Protein AF-A0A358PIB2-F1 (afdb_monomer_lite)

Sequence (164 aa):
RTNIILEEFCNLPALGDIVPMITAARSRNIRLHMVIQSYGQLVEKYGENVSRAILDNCGNMIYLHTREMDFLTYISRLAGNNEYGRPLISTSRLQRLQKNETIIFHGRCCPYLAEDVPLIFDYPIKLGTELRSAPQKPKKEKKRRRIGDVLKPPELSGDTDVWD

Radius of gyration: 24.6 Å; chains: 1; bounding box: 63×78×54 Å

Foldseek 3Di:
DAEDEAAQVLPDQQDPPVLVVLVVCVVVVYHYHYHHDDLVSLCVRQNDVVSVSNVVSPQKDKQQADPDQVVLVVVQVVLPADPVRHGPAHSVNRHVADRQWIWIRHHPDHIDIGGRNDDPVNDPPPDPDDDDDDDDDDDDDDDDDDPVVVDDPDDDDDDDDDDD

Secondary structure (DSSP, 8-state):
-EEEEETTGGGSPP-TTHHHHHHHHHHTTEEEEE--S-HHHHHHHH-HHHHHHHHHH-SEEEE-----HHHHHHHHHHH-B-TTS-BSS-HHHHTT--TT-EEEEETTSPPEEE-SPPPTTTS-----S-PPPPPPPPPP------GGGT-PPPP---------

pLDDT: mean 79.26, std 18.22, range [32.94, 93.88]

Structure (mmCIF, N/CA/C/O backbone):
data_AF-A0A358PIB2-F1
#
_entry.id   AF-A0A358PIB2-F1
#
loop_
_atom_site.group_PDB
_atom_site.id
_atom_site.type_symbol
_atom_site.label_atom_id
_atom_site.label_alt_id
_atom_site.label_comp_id
_atom_site.label_asym_id
_atom_site.label_entity_id
_atom_site.label_seq_id
_atom_site.pdbx_PDB_ins_code
_atom_site.Cartn_x
_atom_site.Cartn_y
_atom_site.Cartn_z
_atom_site.occupancy
_atom_site.B_iso_or_equiv
_atom_site.auth_seq_id
_atom_site.auth_comp_id
_atom_site.auth_asym_id
_atom_site.auth_atom_id
_atom_site.pdbx_PDB_model_num
ATOM 1 N N . ARG A 1 1 ? -5.465 -20.665 14.890 1.00 83.56 1 ARG A N 1
ATOM 2 C CA . ARG A 1 1 ? -5.048 -19.525 14.039 1.00 83.56 1 ARG A CA 1
ATOM 3 C C . ARG A 1 1 ? -6.296 -18.744 13.689 1.00 83.56 1 ARG A C 1
ATOM 5 O O . ARG A 1 1 ? -7.241 -19.368 13.226 1.00 83.56 1 ARG A O 1
ATOM 12 N N . THR A 1 2 ? -6.307 -17.440 13.928 1.00 91.75 2 THR A N 1
ATOM 13 C CA . THR A 1 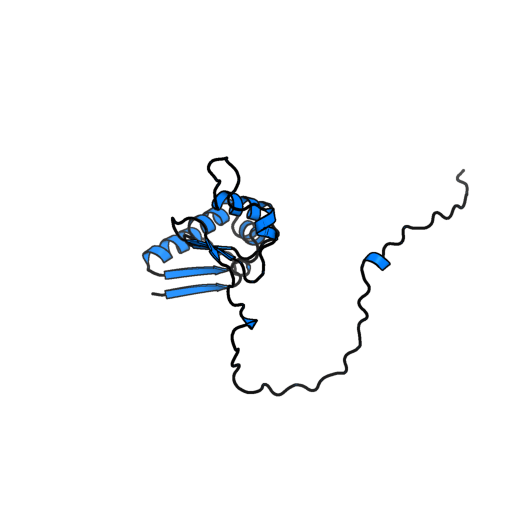2 ? -7.494 -16.601 13.707 1.00 91.75 2 THR A CA 1
ATOM 14 C C . THR A 1 2 ? -7.286 -15.771 12.449 1.00 91.75 2 THR A C 1
ATOM 16 O O . THR A 1 2 ? -6.223 -15.171 12.289 1.00 91.75 2 THR A O 1
ATOM 19 N N . ASN A 1 3 ? -8.275 -15.756 11.558 1.00 92.69 3 ASN A N 1
ATOM 20 C CA . ASN A 1 3 ? -8.261 -14.931 10.355 1.00 92.69 3 ASN A CA 1
ATOM 21 C C . ASN A 1 3 ? -9.330 -13.853 10.511 1.00 92.69 3 ASN A C 1
ATOM 23 O O . ASN A 1 3 ? -10.479 -14.169 10.810 1.00 92.69 3 ASN A O 1
ATOM 27 N N . ILE A 1 4 ? -8.943 -12.602 10.313 1.00 91.81 4 ILE A N 1
ATOM 28 C CA . ILE A 1 4 ? -9.837 -11.452 10.321 1.00 91.81 4 ILE A CA 1
ATOM 29 C C . ILE A 1 4 ? -9.777 -10.854 8.921 1.00 91.81 4 ILE A C 1
ATOM 31 O O . ILE A 1 4 ? -8.692 -10.555 8.419 1.00 91.81 4 ILE A O 1
ATOM 35 N N . ILE A 1 5 ? -10.940 -10.710 8.295 1.00 92.75 5 ILE A N 1
ATOM 36 C CA . ILE A 1 5 ? -11.089 -10.118 6.969 1.00 92.75 5 ILE A CA 1
ATOM 37 C C . ILE A 1 5 ? -11.819 -8.794 7.155 1.00 92.75 5 ILE A C 1
ATOM 39 O O . ILE A 1 5 ? -12.928 -8.759 7.681 1.00 92.75 5 ILE A O 1
ATOM 43 N N . LEU A 1 6 ? -11.154 -7.711 6.771 1.00 91.12 6 LEU A N 1
ATOM 44 C CA . LEU A 1 6 ? -11.679 -6.356 6.800 1.00 91.12 6 LEU A CA 1
ATOM 45 C C . LEU A 1 6 ? -11.973 -5.968 5.355 1.00 91.12 6 LEU A C 1
ATOM 47 O O . LEU A 1 6 ? -11.102 -5.449 4.649 1.00 91.12 6 LEU A O 1
ATOM 51 N N . GLU A 1 7 ? -13.182 -6.299 4.908 1.00 89.06 7 GLU A N 1
ATOM 52 C CA . GLU A 1 7 ? -13.674 -5.830 3.619 1.00 89.06 7 GLU A CA 1
ATOM 53 C C . GLU A 1 7 ? -13.895 -4.322 3.684 1.00 89.06 7 GLU A C 1
ATOM 55 O O . GLU A 1 7 ? -14.457 -3.811 4.650 1.00 89.06 7 GLU A O 1
ATOM 60 N N . GLU A 1 8 ? -13.400 -3.616 2.668 1.00 87.88 8 GLU A N 1
ATOM 61 C CA . GLU A 1 8 ? -13.543 -2.166 2.553 1.00 87.88 8 GLU A CA 1
ATOM 62 C C . GLU A 1 8 ? -13.023 -1.411 3.790 1.00 87.88 8 GLU A C 1
ATOM 64 O O . GLU A 1 8 ? -13.693 -0.578 4.397 1.00 87.88 8 GLU A O 1
ATOM 69 N N . PHE A 1 9 ? -11.776 -1.704 4.162 1.00 88.50 9 PHE A N 1
ATOM 70 C CA . PHE A 1 9 ? -11.126 -1.209 5.379 1.00 88.50 9 PHE A CA 1
ATOM 71 C C . PHE A 1 9 ? -11.227 0.319 5.581 1.00 88.50 9 PHE A C 1
ATOM 73 O O . PHE A 1 9 ? -11.333 0.811 6.710 1.00 88.50 9 PHE A O 1
ATOM 80 N N . CYS A 1 10 ? -11.233 1.089 4.492 1.00 88.00 10 CYS A N 1
ATOM 81 C CA . CYS A 1 10 ? -11.367 2.543 4.532 1.00 88.00 10 CYS A CA 1
ATOM 82 C C . CYS A 1 10 ? -12.731 3.017 5.066 1.00 88.00 10 CYS A C 1
ATOM 84 O O . CYS A 1 10 ? -12.760 4.052 5.725 1.00 88.00 10 CYS A O 1
ATOM 86 N N . ASN A 1 11 ? -13.807 2.234 4.937 1.00 88.94 11 ASN A N 1
ATOM 87 C CA . ASN A 1 11 ? -15.145 2.600 5.427 1.00 88.94 11 ASN A CA 1
ATOM 88 C C . ASN A 1 11 ? -15.350 2.391 6.935 1.00 88.94 11 ASN A C 1
ATOM 90 O O . ASN A 1 11 ? -16.322 2.885 7.502 1.00 88.94 11 ASN A O 1
ATOM 94 N N . LEU A 1 12 ? -14.448 1.672 7.609 1.00 87.38 12 LEU A N 1
ATOM 95 C CA . LEU A 1 12 ? -14.503 1.514 9.067 1.00 87.38 12 LEU A CA 1
ATOM 96 C C . LEU A 1 12 ? -14.237 2.860 9.777 1.00 87.38 12 LEU A C 1
ATOM 98 O O . LEU A 1 12 ? -13.669 3.767 9.176 1.00 87.38 12 LEU A O 1
ATOM 102 N N . PRO A 1 13 ? -14.557 3.039 11.063 1.00 86.81 13 PRO A N 1
ATOM 103 C CA . PRO A 1 13 ? -13.990 4.152 11.823 1.00 86.81 13 PRO A CA 1
ATOM 104 C C . PRO A 1 13 ? -12.454 4.055 11.859 1.00 86.81 13 PRO A C 1
ATOM 106 O O . PRO A 1 13 ? -11.884 2.963 11.770 1.00 86.81 13 PRO A O 1
ATOM 109 N N . ALA A 1 14 ? -11.769 5.197 11.952 1.00 86.12 14 ALA A N 1
ATOM 110 C CA . ALA A 1 14 ? -10.315 5.212 12.086 1.00 86.12 14 ALA A CA 1
ATOM 111 C C . ALA A 1 14 ? -9.896 4.503 13.383 1.00 86.12 14 ALA A C 1
ATOM 113 O O . ALA A 1 14 ? -10.404 4.785 14.467 1.00 86.12 14 ALA A O 1
ATOM 114 N N . LEU A 1 15 ? -8.970 3.558 13.252 1.00 85.44 15 LEU A N 1
ATOM 115 C CA . LEU A 1 15 ? -8.418 2.795 14.369 1.00 85.44 15 LEU A CA 1
ATOM 116 C C . LEU A 1 15 ? -7.145 3.497 14.847 1.00 85.44 15 LEU A C 1
ATOM 118 O O . LEU A 1 15 ? -6.176 3.546 14.093 1.00 85.44 15 LEU A O 1
ATOM 122 N N . GLY A 1 16 ? -7.153 4.031 16.072 1.00 81.06 16 GLY A N 1
ATOM 123 C CA . GLY A 1 16 ? -6.077 4.891 16.587 1.00 81.06 16 GLY A CA 1
ATOM 124 C C . GLY A 1 16 ? -4.672 4.282 16.490 1.00 81.06 16 GLY A C 1
ATOM 125 O O . GLY A 1 16 ? -3.758 4.948 16.022 1.00 81.06 16 GLY A O 1
ATOM 126 N N . ASP A 1 17 ? -4.520 2.994 16.820 1.00 86.00 17 ASP A N 1
ATOM 127 C CA . ASP A 1 17 ? -3.219 2.306 16.873 1.00 86.00 17 ASP A CA 1
ATOM 128 C C . ASP A 1 17 ? -3.134 1.117 15.903 1.00 86.00 17 ASP A C 1
ATOM 130 O O . ASP A 1 17 ? -2.732 0.003 16.257 1.00 86.00 17 ASP A O 1
ATOM 134 N N . ILE A 1 18 ? -3.520 1.335 14.643 1.00 89.75 18 ILE A N 1
ATOM 135 C CA . ILE A 1 18 ? -3.556 0.268 13.632 1.00 89.75 18 ILE A CA 1
ATOM 136 C C . ILE A 1 18 ? -2.183 -0.379 13.371 1.00 89.75 18 ILE A C 1
ATOM 138 O O . ILE A 1 18 ? -2.091 -1.600 13.255 1.00 89.75 18 ILE A O 1
ATOM 142 N N . VAL A 1 19 ? -1.099 0.402 13.316 1.00 91.12 19 VAL A N 1
ATOM 143 C CA . VAL A 1 19 ? 0.253 -0.111 13.018 1.00 91.12 19 VAL A CA 1
ATOM 144 C C . VAL A 1 19 ? 0.776 -1.029 14.140 1.00 91.12 19 VAL A C 1
ATOM 146 O O . VAL A 1 19 ? 1.166 -2.170 13.844 1.00 91.12 19 VAL A O 1
ATOM 149 N N . PRO A 1 20 ? 0.727 -0.622 15.429 1.00 91.88 20 PRO A N 1
ATOM 150 C CA . PRO A 1 20 ? 0.982 -1.533 16.540 1.00 91.88 20 PRO A CA 1
ATOM 151 C C . PRO A 1 20 ? 0.082 -2.768 16.508 1.00 91.88 20 PRO A C 1
ATOM 153 O O . PRO A 1 20 ? 0.572 -3.874 16.731 1.00 91.88 20 PRO A O 1
ATOM 156 N N . MET A 1 21 ? -1.205 -2.613 16.178 1.00 90.75 21 MET A N 1
ATOM 157 C CA . MET A 1 21 ? -2.157 -3.725 16.117 1.00 90.75 21 MET A CA 1
ATOM 158 C C . MET A 1 21 ? -1.774 -4.767 15.058 1.00 90.75 21 MET A C 1
ATOM 160 O O . MET A 1 21 ? -1.784 -5.960 15.357 1.00 90.75 21 MET A O 1
ATOM 164 N N . ILE A 1 22 ? -1.381 -4.348 13.849 1.00 90.88 22 ILE A N 1
ATOM 165 C CA . ILE A 1 22 ? -0.922 -5.260 12.784 1.00 90.88 22 ILE A CA 1
ATOM 166 C C . ILE A 1 22 ? 0.341 -6.011 13.230 1.00 90.88 22 ILE A C 1
ATOM 168 O O . ILE A 1 22 ? 0.436 -7.235 13.097 1.00 90.88 22 ILE A O 1
ATOM 172 N N . THR A 1 23 ? 1.285 -5.294 13.840 1.00 90.06 23 THR A N 1
ATOM 173 C CA . THR A 1 23 ? 2.544 -5.868 14.341 1.00 90.06 23 THR A CA 1
ATOM 174 C C . THR A 1 23 ? 2.289 -6.887 15.459 1.00 90.06 23 THR A C 1
ATOM 176 O O . THR A 1 23 ? 2.853 -7.985 15.474 1.00 90.06 23 THR A O 1
ATOM 179 N N . ALA A 1 24 ? 1.386 -6.548 16.375 1.00 91.31 24 ALA A N 1
ATOM 180 C CA . ALA A 1 24 ? 0.935 -7.363 17.494 1.00 91.31 24 ALA A CA 1
ATOM 181 C C . ALA A 1 24 ? 0.123 -8.595 17.052 1.00 91.31 24 ALA A C 1
ATOM 183 O O . ALA A 1 24 ? 0.220 -9.657 17.675 1.00 91.31 24 ALA A O 1
ATOM 184 N N . ALA A 1 25 ? -0.673 -8.478 15.988 1.00 90.69 25 ALA A N 1
ATOM 185 C CA . ALA A 1 25 ? -1.415 -9.588 15.399 1.00 90.69 25 ALA A CA 1
ATOM 186 C C . ALA A 1 25 ? -0.463 -10.652 14.831 1.00 90.69 25 ALA A C 1
ATOM 188 O O . ALA A 1 25 ? -0.678 -11.850 15.044 1.00 90.69 25 ALA A O 1
ATOM 189 N N . ARG A 1 26 ? 0.642 -10.223 14.203 1.00 86.06 26 ARG A N 1
ATOM 190 C CA . ARG A 1 26 ? 1.677 -11.123 13.675 1.00 86.06 26 ARG A CA 1
ATOM 191 C C . ARG A 1 26 ? 2.271 -12.026 14.760 1.00 86.06 26 ARG A C 1
ATOM 193 O O . ARG A 1 26 ? 2.384 -13.229 14.538 1.00 86.06 26 ARG A O 1
ATOM 200 N N . SER A 1 27 ? 2.614 -11.483 15.933 1.00 88.69 27 SER A N 1
ATOM 201 C CA . SER A 1 27 ? 3.190 -12.273 17.038 1.00 88.69 27 SER A CA 1
ATOM 202 C C . SER A 1 27 ? 2.184 -13.222 17.698 1.00 88.69 27 SER A C 1
ATOM 204 O O . SER A 1 27 ? 2.576 -14.250 18.241 1.00 88.69 27 SER A O 1
ATOM 206 N N . ARG A 1 28 ? 0.883 -12.922 17.598 1.00 92.56 28 ARG A N 1
ATOM 207 C CA . ARG A 1 28 ? -0.214 -13.731 18.158 1.00 92.56 28 ARG A CA 1
ATOM 208 C C . ARG A 1 28 ? -0.799 -14.752 17.177 1.00 92.56 28 ARG A C 1
ATOM 210 O O . ARG A 1 28 ? -1.836 -15.345 17.461 1.00 92.56 28 ARG A O 1
ATOM 217 N N . ASN A 1 29 ? -0.156 -14.977 16.028 1.00 91.69 29 ASN A N 1
ATOM 218 C CA . ASN A 1 29 ? -0.638 -15.885 14.980 1.00 91.69 29 ASN A CA 1
ATOM 219 C C . ASN A 1 29 ? -2.060 -15.533 14.478 1.00 91.69 29 ASN A C 1
ATOM 221 O O . ASN A 1 29 ? -2.889 -16.413 14.211 1.00 91.69 29 ASN A O 1
ATOM 225 N N . ILE A 1 30 ? -2.336 -14.231 14.350 1.00 92.81 30 ILE A N 1
ATOM 226 C CA . ILE A 1 30 ? -3.559 -13.676 13.761 1.00 92.81 30 ILE A CA 1
ATOM 227 C C . ILE A 1 30 ? -3.223 -13.174 12.352 1.00 92.81 30 ILE A C 1
ATOM 229 O O . ILE A 1 30 ? -2.231 -12.474 12.154 1.00 92.81 30 ILE A O 1
ATOM 233 N N . ARG A 1 31 ? -4.037 -13.544 11.359 1.00 91.56 31 ARG A N 1
ATOM 234 C CA . ARG A 1 31 ? -3.940 -13.027 9.987 1.00 91.56 31 ARG A CA 1
ATOM 235 C C . ARG A 1 31 ? -4.963 -11.920 9.784 1.00 91.56 31 ARG A C 1
ATOM 237 O O . ARG A 1 31 ? -6.152 -12.153 9.986 1.00 91.56 31 ARG A O 1
ATOM 244 N N . LEU A 1 32 ? -4.493 -10.758 9.350 1.00 91.88 32 LEU A N 1
ATOM 245 C CA . LEU A 1 32 ? -5.329 -9.636 8.942 1.00 91.88 32 LEU A CA 1
ATOM 246 C C . LEU A 1 32 ? -5.330 -9.567 7.415 1.00 91.88 32 LEU A C 1
ATOM 248 O O . LEU A 1 32 ? -4.273 -9.432 6.803 1.00 91.88 32 LEU A O 1
ATOM 252 N N . HIS A 1 33 ? -6.510 -9.672 6.815 1.00 92.50 33 HIS A N 1
ATOM 253 C CA . HIS A 1 33 ? -6.728 -9.430 5.394 1.00 92.50 33 HIS A CA 1
ATOM 254 C C . HIS A 1 33 ? -7.434 -8.085 5.258 1.00 92.50 33 HIS A C 1
ATOM 256 O O . HIS A 1 33 ? -8.610 -7.973 5.593 1.00 92.50 33 HIS A O 1
ATOM 262 N N . MET A 1 34 ? -6.707 -7.060 4.819 1.00 92.50 34 MET A N 1
ATOM 263 C CA . MET A 1 34 ? -7.258 -5.724 4.593 1.00 92.50 34 MET A CA 1
ATOM 264 C C . MET A 1 34 ? -7.536 -5.555 3.106 1.00 92.50 34 MET A C 1
ATOM 266 O O . MET A 1 34 ? -6.608 -5.571 2.299 1.00 92.50 34 MET A O 1
ATOM 270 N N . VAL A 1 35 ? -8.810 -5.414 2.748 1.00 93.00 35 VAL A N 1
ATOM 271 C CA . VAL A 1 35 ? -9.225 -5.158 1.367 1.00 93.00 35 VAL A CA 1
ATOM 272 C C . VAL A 1 35 ? -9.466 -3.662 1.218 1.00 93.00 35 VAL A C 1
ATOM 274 O O . VAL A 1 35 ? -10.323 -3.087 1.891 1.00 93.00 35 VAL A O 1
ATOM 277 N N . ILE A 1 36 ? -8.683 -3.031 0.348 1.00 91.81 36 ILE A N 1
ATOM 278 C CA . ILE A 1 36 ? -8.673 -1.583 0.136 1.00 91.81 36 ILE A CA 1
ATOM 279 C C . ILE A 1 36 ? -9.063 -1.317 -1.315 1.00 91.81 36 ILE A C 1
ATOM 281 O O . ILE A 1 36 ? -8.509 -1.928 -2.226 1.00 91.81 36 ILE A O 1
ATOM 285 N N . GLN A 1 37 ? -10.018 -0.412 -1.528 1.00 88.56 37 GLN A N 1
ATOM 286 C CA . GLN A 1 37 ? -10.459 -0.028 -2.872 1.00 88.56 37 GLN A CA 1
ATOM 287 C C . GLN A 1 37 ? -9.654 1.144 -3.444 1.00 88.56 37 GLN A C 1
ATOM 289 O O . GLN A 1 37 ? -9.400 1.181 -4.645 1.00 88.56 37 GLN A O 1
ATOM 294 N N . SER A 1 38 ? -9.260 2.096 -2.593 1.00 90.06 38 SER A N 1
ATOM 295 C CA . SER A 1 38 ? -8.536 3.300 -2.998 1.00 90.06 38 SER A CA 1
ATOM 296 C C . SER A 1 38 ? -7.428 3.644 -2.009 1.00 90.06 38 SER A C 1
ATOM 298 O O . SER A 1 38 ? -7.635 3.622 -0.794 1.00 90.06 38 SER A O 1
ATOM 300 N N . TYR A 1 39 ? -6.254 3.983 -2.542 1.00 91.25 39 TYR A N 1
ATOM 301 C CA . TYR A 1 39 ? -5.120 4.421 -1.733 1.00 91.25 39 TYR A CA 1
ATOM 302 C C . TYR A 1 39 ? -5.352 5.832 -1.178 1.00 91.25 39 TYR A C 1
ATOM 304 O O . TYR A 1 39 ? -5.074 6.077 -0.007 1.00 91.25 39 TYR A O 1
ATOM 312 N N . GLY A 1 40 ? -5.957 6.730 -1.961 1.00 91.19 40 GLY A N 1
ATOM 313 C CA . GLY A 1 40 ? -6.341 8.069 -1.510 1.00 91.19 40 GLY A CA 1
ATOM 314 C C . GLY A 1 40 ? -7.205 8.066 -0.244 1.00 91.19 40 GLY A C 1
ATOM 315 O O . GLY A 1 40 ? -6.907 8.800 0.693 1.00 91.19 40 GLY A O 1
ATOM 316 N N . GLN A 1 41 ? -8.202 7.179 -0.153 1.00 90.44 41 GLN A N 1
ATOM 317 C CA . GLN A 1 41 ? -9.040 7.053 1.052 1.00 90.44 41 GLN A CA 1
ATOM 318 C C . GLN A 1 41 ? -8.256 6.565 2.278 1.00 90.44 41 GLN A C 1
ATOM 320 O O . GLN A 1 41 ? -8.562 6.931 3.412 1.00 90.44 41 GLN A O 1
ATOM 325 N N . LEU A 1 42 ? -7.251 5.710 2.070 1.00 92.00 42 LEU A N 1
ATOM 326 C CA . LEU A 1 42 ? -6.376 5.258 3.149 1.00 92.00 42 LEU A CA 1
ATOM 327 C C . LEU A 1 42 ? -5.555 6.434 3.695 1.00 92.00 42 LEU A C 1
ATOM 329 O O . LEU A 1 42 ? -5.512 6.641 4.910 1.00 92.00 42 LEU A O 1
ATOM 333 N N . VAL A 1 43 ? -4.978 7.229 2.788 1.00 92.56 43 VAL A N 1
ATOM 334 C CA . VAL A 1 43 ? -4.182 8.420 3.110 1.00 92.56 43 VAL A CA 1
ATOM 335 C C . VAL A 1 43 ? -5.025 9.500 3.776 1.00 92.56 43 VAL A C 1
ATOM 337 O O . VAL A 1 43 ? -4.575 10.085 4.753 1.00 92.56 43 VAL A O 1
ATOM 340 N N . GLU A 1 44 ? -6.250 9.739 3.317 1.00 91.94 44 GLU A N 1
ATOM 341 C CA . GLU A 1 44 ? -7.167 10.697 3.944 1.00 91.94 44 GLU A CA 1
ATOM 342 C C . GLU A 1 44 ? -7.477 10.318 5.401 1.00 91.94 44 GLU A C 1
ATOM 344 O O . GLU A 1 44 ? -7.525 11.171 6.284 1.00 91.94 44 GLU A O 1
ATOM 349 N N . LYS A 1 45 ? -7.635 9.020 5.668 1.00 91.38 45 LYS A N 1
ATOM 350 C CA . LYS A 1 45 ? -8.064 8.510 6.972 1.00 91.38 45 LYS A CA 1
ATOM 351 C C . LYS A 1 45 ? -6.939 8.368 7.995 1.00 91.38 45 LYS A C 1
ATOM 353 O O . LYS A 1 45 ? -7.161 8.602 9.179 1.00 91.38 45 LYS A O 1
ATOM 358 N N . TYR A 1 46 ? -5.756 7.936 7.561 1.00 91.44 46 TYR A N 1
ATOM 359 C CA . TYR A 1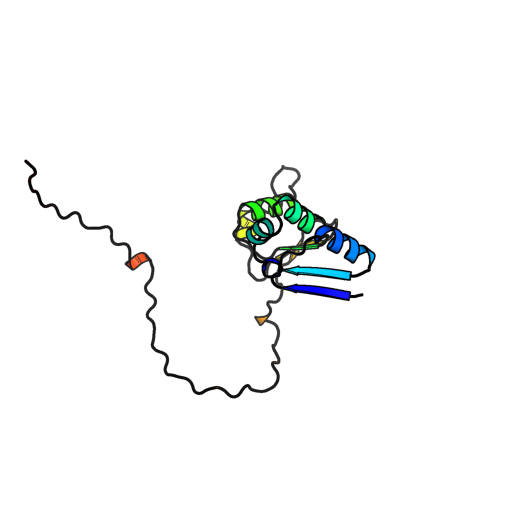 46 ? -4.629 7.637 8.453 1.00 91.44 46 TYR A CA 1
ATOM 360 C C . TYR A 1 46 ? -3.424 8.566 8.245 1.00 91.44 46 TYR A C 1
ATOM 362 O O . TYR A 1 46 ? -2.485 8.548 9.038 1.00 91.44 46 TYR A O 1
ATOM 370 N N . GLY A 1 47 ? -3.428 9.388 7.198 1.00 92.06 47 GLY A N 1
ATOM 371 C CA . GLY A 1 47 ? -2.268 10.157 6.764 1.00 92.06 47 GLY A CA 1
ATOM 372 C C . GLY A 1 47 ? -1.283 9.314 5.953 1.00 92.06 47 GLY A C 1
ATOM 373 O O . GLY A 1 47 ? -1.292 8.080 5.979 1.00 92.06 47 GLY A O 1
ATOM 374 N N . GLU A 1 48 ? -0.395 9.983 5.222 1.00 91.50 48 GLU A N 1
ATOM 375 C CA . GLU A 1 48 ? 0.529 9.329 4.288 1.00 91.50 48 GLU A CA 1
ATOM 376 C C . GLU A 1 48 ? 1.536 8.405 4.992 1.00 91.50 48 GLU A C 1
ATOM 378 O O . GLU A 1 48 ? 1.743 7.267 4.571 1.00 91.50 48 GLU A O 1
ATOM 383 N N . ASN A 1 49 ? 2.115 8.858 6.108 1.00 91.38 49 ASN A N 1
ATOM 384 C CA . ASN A 1 49 ? 3.121 8.094 6.852 1.00 91.38 49 ASN A CA 1
ATOM 385 C C . ASN A 1 49 ? 2.551 6.789 7.422 1.00 91.38 49 ASN A C 1
ATOM 387 O O . ASN A 1 49 ? 3.171 5.732 7.303 1.00 91.38 49 ASN A O 1
ATOM 391 N N . VAL A 1 50 ? 1.356 6.846 8.015 1.00 91.94 50 VAL A N 1
ATOM 392 C CA . VAL A 1 50 ? 0.706 5.667 8.604 1.00 91.94 50 VAL A CA 1
ATOM 393 C C . VAL A 1 50 ? 0.204 4.732 7.508 1.00 91.94 50 VAL A C 1
ATOM 395 O O . VAL A 1 50 ? 0.347 3.521 7.634 1.00 91.94 50 VAL A O 1
ATOM 398 N N . SER A 1 51 ? -0.317 5.274 6.405 1.00 92.25 51 SER A N 1
ATOM 399 C CA . SER A 1 51 ? -0.755 4.484 5.247 1.00 92.25 51 SER A CA 1
ATOM 400 C C . SER A 1 51 ? 0.387 3.671 4.646 1.00 92.25 51 SER A C 1
ATOM 402 O O . SER A 1 51 ? 0.231 2.473 4.413 1.00 92.25 51 SER A O 1
ATOM 404 N N . ARG A 1 52 ? 1.563 4.287 4.468 1.00 90.44 52 ARG A N 1
ATOM 405 C CA . ARG A 1 52 ? 2.778 3.576 4.044 1.00 90.44 52 ARG A CA 1
ATOM 406 C C . ARG A 1 52 ? 3.185 2.515 5.061 1.00 90.44 52 ARG A C 1
ATOM 408 O O . ARG A 1 52 ? 3.392 1.373 4.677 1.00 90.44 52 ARG A O 1
ATOM 415 N N . ALA A 1 53 ? 3.181 2.839 6.356 1.00 91.50 53 ALA A N 1
ATOM 416 C CA . ALA A 1 53 ? 3.496 1.866 7.401 1.00 91.50 53 ALA A CA 1
ATOM 417 C C . ALA A 1 53 ? 2.528 0.666 7.419 1.00 91.50 53 ALA A C 1
ATOM 419 O O . ALA A 1 53 ? 2.959 -0.459 7.669 1.00 91.50 53 ALA A O 1
ATOM 420 N N . ILE A 1 54 ? 1.234 0.870 7.145 1.00 91.69 54 ILE A N 1
ATOM 421 C CA . ILE A 1 54 ? 0.255 -0.218 7.002 1.00 91.69 54 ILE A CA 1
ATOM 422 C C . ILE A 1 54 ? 0.651 -1.132 5.837 1.00 91.69 54 ILE A C 1
ATOM 424 O O . ILE A 1 54 ? 0.705 -2.349 6.024 1.00 91.69 54 ILE A O 1
ATOM 428 N N . LEU A 1 55 ? 0.946 -0.561 4.663 1.00 90.31 55 LEU A N 1
ATOM 429 C CA . LEU A 1 55 ? 1.357 -1.322 3.479 1.00 90.31 55 LEU A CA 1
ATOM 430 C C . LEU A 1 55 ? 2.679 -2.068 3.708 1.00 90.31 55 LEU A C 1
ATOM 432 O O . LEU A 1 55 ? 2.751 -3.260 3.430 1.00 90.31 55 LEU A O 1
ATOM 436 N N . ASP A 1 56 ? 3.679 -1.418 4.302 1.00 88.56 56 ASP A N 1
ATOM 437 C CA . ASP A 1 56 ? 5.000 -2.005 4.560 1.00 88.56 56 ASP A CA 1
ATOM 438 C C . ASP A 1 56 ? 4.941 -3.165 5.572 1.00 88.56 56 ASP A C 1
ATOM 440 O O . ASP A 1 56 ? 5.707 -4.125 5.486 1.00 88.56 56 ASP A O 1
ATOM 444 N N . ASN A 1 57 ? 4.005 -3.119 6.529 1.00 89.06 57 ASN A N 1
ATOM 445 C CA . ASN A 1 57 ? 3.770 -4.231 7.456 1.00 89.06 57 ASN A CA 1
ATOM 446 C C . ASN A 1 57 ? 3.025 -5.411 6.802 1.00 89.06 57 ASN A C 1
ATOM 448 O O . ASN A 1 57 ? 3.051 -6.530 7.331 1.00 89.06 57 ASN A O 1
ATOM 452 N N . CYS A 1 58 ? 2.366 -5.196 5.661 1.00 88.19 58 CYS A N 1
ATOM 453 C CA . CYS A 1 58 ? 1.686 -6.252 4.921 1.00 88.19 58 CYS A CA 1
ATOM 454 C C . CYS A 1 58 ? 2.689 -7.031 4.069 1.00 88.19 58 CYS A C 1
ATOM 456 O O . CYS A 1 58 ? 2.965 -6.692 2.925 1.00 88.19 58 CYS A O 1
ATOM 458 N N . GLY A 1 59 ? 3.190 -8.146 4.606 1.00 85.50 59 GLY A N 1
ATOM 459 C CA . GLY A 1 59 ? 4.144 -8.996 3.883 1.00 85.50 59 GLY A CA 1
ATOM 460 C C . GLY A 1 59 ? 3.592 -9.645 2.606 1.00 85.50 59 GLY A C 1
ATOM 461 O O . GLY A 1 59 ? 4.372 -10.121 1.791 1.00 85.50 59 GLY A O 1
ATOM 462 N N . ASN A 1 60 ? 2.269 -9.674 2.429 1.00 91.00 60 ASN A N 1
ATOM 463 C CA . ASN A 1 60 ? 1.627 -10.124 1.200 1.00 91.00 60 ASN A CA 1
ATOM 464 C C . ASN A 1 60 ? 0.703 -9.023 0.689 1.00 91.00 60 ASN A C 1
ATOM 466 O O . ASN A 1 60 ? -0.107 -8.499 1.455 1.00 91.00 60 ASN A O 1
ATOM 470 N N . MET A 1 61 ? 0.774 -8.739 -0.606 1.00 92.81 61 MET A N 1
ATOM 471 C CA . MET A 1 61 ? -0.087 -7.769 -1.268 1.00 92.81 61 MET A CA 1
ATOM 472 C C . MET A 1 61 ? -0.584 -8.353 -2.585 1.00 92.81 61 MET A C 1
ATOM 474 O O . MET A 1 61 ? 0.196 -8.853 -3.391 1.00 92.81 61 MET A O 1
ATOM 478 N N . ILE A 1 62 ? -1.894 -8.283 -2.798 1.00 93.06 62 ILE A N 1
ATOM 479 C CA . ILE A 1 62 ? -2.540 -8.718 -4.034 1.00 93.06 62 ILE A CA 1
ATOM 480 C C . ILE A 1 62 ? -3.086 -7.466 -4.705 1.00 93.06 62 ILE A C 1
ATOM 482 O O . ILE A 1 62 ? -3.962 -6.792 -4.167 1.00 93.06 62 ILE A O 1
ATOM 486 N N . TYR A 1 63 ? -2.527 -7.138 -5.861 1.00 93.19 63 TYR A N 1
ATOM 487 C CA . TYR A 1 63 ? -2.920 -5.995 -6.661 1.00 93.19 63 TYR A CA 1
ATOM 488 C C . TYR A 1 63 ? -3.848 -6.439 -7.791 1.00 93.19 63 TYR A C 1
ATOM 490 O O . TYR A 1 63 ? -3.461 -7.228 -8.654 1.00 93.19 63 TYR A O 1
ATOM 498 N N . LEU A 1 64 ? -5.072 -5.914 -7.786 1.00 91.44 64 LEU A N 1
ATOM 499 C CA . LEU A 1 64 ? -6.084 -6.198 -8.803 1.00 91.44 64 LEU A CA 1
ATOM 500 C C . LEU A 1 64 ? -6.066 -5.121 -9.891 1.00 91.44 64 LEU A C 1
ATOM 502 O O . LEU A 1 64 ? -5.657 -5.362 -11.019 1.00 91.44 64 LEU A O 1
ATOM 506 N N . HIS A 1 65 ? -6.502 -3.911 -9.543 1.00 90.81 65 HIS A N 1
ATOM 507 C CA . HIS A 1 65 ? -6.580 -2.788 -10.466 1.00 90.81 65 HIS A CA 1
ATOM 508 C C . HIS A 1 65 ? -6.686 -1.473 -9.690 1.00 90.81 65 HIS A C 1
ATOM 510 O O . HIS A 1 65 ? -7.330 -1.410 -8.646 1.00 90.81 65 HIS A O 1
ATOM 516 N N . THR A 1 66 ? -6.098 -0.402 -10.223 1.00 90.81 66 THR A N 1
ATOM 517 C CA . THR A 1 66 ? -6.344 0.970 -9.764 1.00 90.81 66 THR A CA 1
ATOM 518 C C . THR A 1 66 ? -6.260 1.945 -10.936 1.00 90.81 66 THR A C 1
ATOM 520 O O . THR A 1 66 ? -5.650 1.651 -11.966 1.00 90.81 66 THR A O 1
ATOM 523 N N . ARG A 1 67 ? -6.831 3.136 -10.751 1.00 89.31 67 ARG A N 1
ATOM 524 C CA . ARG A 1 67 ? -6.678 4.281 -11.660 1.00 89.31 67 ARG A CA 1
ATOM 525 C C . ARG A 1 67 ? -5.822 5.403 -11.064 1.00 89.31 67 ARG A C 1
ATOM 527 O O . ARG A 1 67 ? -5.597 6.409 -11.727 1.00 89.31 67 ARG A O 1
ATOM 534 N N . GLU A 1 68 ? -5.344 5.238 -9.834 1.00 91.19 68 GLU A N 1
ATOM 535 C CA . GLU A 1 68 ? -4.548 6.240 -9.124 1.00 91.19 68 GLU A CA 1
ATOM 536 C C . GLU A 1 68 ? -3.087 6.204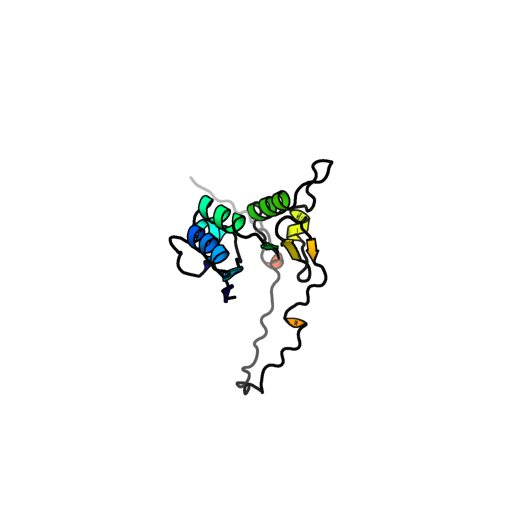 -9.598 1.00 91.19 68 GLU A C 1
ATOM 538 O O . GLU A 1 68 ? -2.382 5.219 -9.381 1.00 91.19 68 GLU A O 1
ATOM 543 N N . MET A 1 69 ? -2.622 7.275 -10.253 1.00 91.25 69 MET A N 1
ATOM 544 C CA . MET A 1 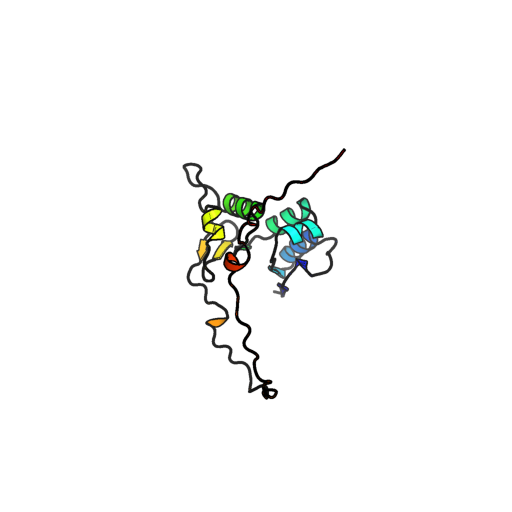69 ? -1.277 7.334 -10.852 1.00 91.25 69 MET A CA 1
ATOM 545 C C . MET A 1 69 ? -0.143 7.208 -9.833 1.00 91.25 69 MET A C 1
ATOM 547 O O . MET A 1 69 ? 0.849 6.523 -10.103 1.00 91.25 69 MET A O 1
ATOM 551 N N . ASP A 1 70 ? -0.298 7.811 -8.657 1.00 91.06 70 ASP A N 1
ATOM 552 C CA . ASP A 1 70 ? 0.714 7.746 -7.602 1.00 91.06 70 ASP A CA 1
ATOM 553 C C . ASP A 1 70 ? 0.853 6.319 -7.065 1.00 91.06 70 ASP A C 1
ATOM 555 O O . ASP A 1 70 ? 1.963 5.796 -6.940 1.00 91.06 70 ASP A O 1
ATOM 559 N N . PHE A 1 71 ? -0.276 5.636 -6.854 1.00 92.12 71 PHE A N 1
ATOM 560 C CA . PHE A 1 71 ? -0.278 4.246 -6.411 1.00 92.12 71 PHE A CA 1
ATOM 561 C C . PHE A 1 71 ? 0.250 3.298 -7.497 1.00 92.12 71 PHE A C 1
ATOM 563 O O . PHE A 1 71 ? 1.053 2.419 -7.205 1.00 92.12 71 PHE A O 1
ATOM 570 N N . LEU A 1 72 ? -0.098 3.511 -8.771 1.00 93.88 72 LEU A N 1
ATOM 571 C CA . LEU A 1 72 ? 0.482 2.757 -9.893 1.00 93.88 72 LEU A CA 1
ATOM 572 C C . LEU A 1 72 ? 2.008 2.883 -9.937 1.00 93.88 72 LEU A C 1
ATOM 574 O O . LEU A 1 72 ? 2.712 1.899 -10.169 1.00 93.88 72 LEU A O 1
ATOM 578 N N . THR A 1 73 ? 2.521 4.091 -9.705 1.00 93.06 73 THR A N 1
ATOM 579 C CA . THR A 1 73 ? 3.963 4.355 -9.660 1.00 93.06 73 THR A CA 1
ATOM 580 C C . THR A 1 73 ? 4.611 3.652 -8.471 1.00 93.06 73 THR A C 1
ATOM 582 O O . THR A 1 73 ? 5.674 3.051 -8.627 1.00 93.06 73 THR A O 1
ATOM 585 N N . TYR A 1 74 ? 3.959 3.668 -7.307 1.00 91.75 74 TYR A N 1
ATOM 586 C CA . TYR A 1 74 ? 4.394 2.917 -6.131 1.00 91.75 74 TYR A CA 1
ATOM 587 C C . TYR A 1 74 ? 4.479 1.410 -6.419 1.00 91.75 74 TYR A C 1
ATOM 589 O O . TYR A 1 74 ? 5.535 0.818 -6.215 1.00 91.75 74 TYR A O 1
ATOM 597 N N . ILE A 1 75 ? 3.429 0.805 -6.986 1.00 93.00 75 ILE A N 1
ATOM 598 C CA . ILE A 1 75 ? 3.400 -0.628 -7.328 1.00 93.00 75 ILE A CA 1
ATOM 599 C C . ILE A 1 75 ? 4.473 -0.986 -8.362 1.00 93.00 75 ILE A C 1
ATOM 601 O O . ILE A 1 75 ? 5.162 -1.992 -8.213 1.00 93.00 75 ILE A O 1
ATOM 605 N N . SER A 1 76 ? 4.648 -0.162 -9.398 1.00 93.44 76 SER A N 1
ATOM 606 C CA . SER A 1 76 ? 5.675 -0.375 -10.426 1.00 93.44 76 SER A CA 1
ATOM 607 C C . SER A 1 76 ? 7.088 -0.350 -9.833 1.00 93.44 76 SER A C 1
ATOM 609 O O . SER A 1 76 ? 7.907 -1.209 -10.152 1.00 93.44 76 SER A O 1
ATOM 611 N N . ARG A 1 77 ? 7.361 0.579 -8.907 1.00 92.50 77 ARG A N 1
ATOM 612 C CA . ARG A 1 77 ? 8.641 0.642 -8.184 1.00 92.50 77 ARG A CA 1
ATOM 613 C C . ARG A 1 77 ? 8.824 -0.526 -7.222 1.00 92.50 77 ARG A C 1
ATOM 615 O O . ARG A 1 77 ? 9.928 -1.051 -7.133 1.00 92.50 77 ARG A O 1
ATOM 622 N N . LEU A 1 78 ? 7.758 -0.944 -6.540 1.00 90.94 78 LEU A N 1
ATOM 623 C CA . LEU A 1 78 ? 7.778 -2.094 -5.638 1.00 90.94 78 LEU A CA 1
ATOM 624 C C . LEU A 1 78 ? 8.053 -3.400 -6.393 1.00 90.94 78 LEU A C 1
ATOM 626 O O . LEU A 1 78 ? 8.745 -4.272 -5.880 1.00 90.94 78 LEU A O 1
ATOM 630 N N . ALA A 1 79 ? 7.542 -3.524 -7.622 1.00 91.00 79 ALA A N 1
ATOM 631 C CA . ALA A 1 79 ? 7.832 -4.663 -8.488 1.00 91.00 79 ALA A CA 1
ATOM 632 C C . ALA A 1 79 ? 9.320 -4.763 -8.843 1.00 91.00 79 ALA A C 1
ATOM 634 O O . ALA A 1 79 ? 9.816 -5.870 -9.035 1.00 91.00 79 ALA A O 1
ATOM 635 N N . GLY A 1 80 ? 10.027 -3.632 -8.874 1.00 90.94 80 GLY A N 1
ATOM 636 C CA . GLY A 1 80 ? 11.448 -3.546 -9.178 1.00 90.94 80 GLY A CA 1
ATOM 637 C C . GLY A 1 80 ? 11.737 -3.302 -10.658 1.00 90.94 80 GLY A C 1
ATOM 638 O O . GLY A 1 80 ? 10.845 -3.257 -11.511 1.00 90.94 80 GLY A O 1
ATOM 639 N N . ASN A 1 81 ? 13.025 -3.145 -10.956 1.00 93.19 81 ASN A N 1
ATOM 640 C CA . ASN A 1 81 ? 13.536 -2.876 -12.296 1.00 93.19 81 ASN A CA 1
ATOM 641 C C . ASN A 1 81 ? 14.388 -4.046 -12.795 1.00 93.19 81 ASN A C 1
ATOM 643 O O . ASN A 1 81 ? 14.955 -4.800 -12.007 1.00 93.19 81 ASN A O 1
ATOM 647 N N . ASN A 1 82 ? 14.501 -4.171 -14.114 1.00 89.81 82 ASN A N 1
ATOM 648 C CA . ASN A 1 82 ? 15.452 -5.071 -14.748 1.00 89.81 82 ASN A CA 1
ATOM 649 C C . ASN A 1 82 ? 16.887 -4.509 -14.698 1.00 89.81 82 ASN A C 1
ATOM 651 O O . ASN A 1 82 ? 17.115 -3.368 -14.293 1.00 89.81 82 ASN A O 1
ATOM 655 N N . GLU A 1 83 ? 17.851 -5.298 -15.175 1.00 89.88 83 GLU A N 1
ATOM 656 C CA . GLU A 1 83 ? 19.282 -4.944 -15.220 1.00 89.88 83 GLU A CA 1
ATOM 657 C C . GLU A 1 83 ? 19.576 -3.659 -16.015 1.00 89.88 83 GLU A C 1
ATOM 659 O O . GLU A 1 83 ? 20.570 -2.981 -15.775 1.00 89.88 83 GLU A O 1
ATOM 664 N N . TYR A 1 84 ? 18.677 -3.282 -16.927 1.00 90.06 84 TYR A N 1
ATOM 665 C CA . TYR A 1 84 ? 18.770 -2.074 -17.749 1.00 90.06 84 TYR A CA 1
ATOM 666 C C . TYR A 1 84 ? 18.026 -0.871 -17.144 1.00 90.06 84 TYR A C 1
ATOM 668 O O . TYR A 1 84 ? 17.802 0.125 -17.833 1.00 90.06 84 TYR A O 1
ATOM 676 N N . GLY A 1 85 ? 17.580 -0.965 -15.887 1.00 88.00 85 GLY A N 1
ATOM 677 C CA . GLY A 1 85 ? 16.878 0.107 -15.178 1.00 88.00 85 GLY A CA 1
ATOM 678 C C . GLY A 1 85 ? 15.433 0.345 -15.630 1.00 88.00 85 GLY A C 1
ATOM 679 O O . GLY A 1 85 ? 14.826 1.336 -15.230 1.00 88.00 85 GLY A O 1
ATOM 680 N N . ARG A 1 86 ? 14.856 -0.541 -16.450 1.00 90.25 86 ARG A N 1
ATOM 681 C CA . ARG A 1 86 ? 13.452 -0.457 -16.878 1.00 90.25 86 ARG A CA 1
ATOM 682 C C . ARG A 1 86 ? 12.556 -1.163 -15.859 1.00 90.25 86 ARG A C 1
ATOM 684 O O . ARG A 1 86 ? 12.931 -2.241 -15.399 1.00 90.25 86 ARG A O 1
ATOM 691 N N . PRO A 1 87 ? 11.373 -0.619 -15.534 1.00 92.12 87 PRO A N 1
ATOM 692 C CA . PRO A 1 87 ? 10.455 -1.272 -14.606 1.00 92.12 87 PRO A CA 1
ATOM 693 C C . PRO A 1 87 ? 10.032 -2.642 -15.140 1.00 92.12 87 PRO A C 1
ATOM 695 O O . PRO A 1 87 ? 9.711 -2.767 -16.324 1.00 92.12 87 PRO A O 1
ATOM 698 N N . LEU A 1 88 ? 10.000 -3.653 -14.266 1.00 90.12 88 LEU A N 1
ATOM 699 C CA . LEU A 1 88 ? 9.542 -5.003 -14.621 1.00 90.12 88 LEU A CA 1
ATOM 700 C C . LEU A 1 88 ? 8.093 -4.980 -15.114 1.00 90.12 88 LEU A C 1
ATOM 702 O O . LEU A 1 88 ? 7.736 -5.684 -16.056 1.00 90.12 88 LEU A O 1
ATOM 706 N N . ILE A 1 89 ? 7.270 -4.123 -14.507 1.00 91.06 89 ILE A N 1
ATOM 707 C CA . ILE A 1 89 ? 5.888 -3.891 -14.916 1.00 91.06 89 ILE A CA 1
ATOM 708 C C . ILE A 1 89 ? 5.657 -2.385 -15.004 1.00 91.06 89 ILE A C 1
ATOM 710 O O . ILE A 1 89 ? 5.789 -1.660 -14.017 1.00 91.06 89 ILE A O 1
ATOM 714 N N . SER A 1 90 ? 5.309 -1.904 -16.198 1.00 92.19 90 SER A N 1
ATOM 715 C CA . SER A 1 90 ? 5.013 -0.487 -16.430 1.00 92.19 90 SER A CA 1
ATOM 716 C C . SER A 1 90 ? 3.663 -0.080 -15.838 1.00 92.19 90 SER A C 1
ATOM 718 O O . SER A 1 90 ? 2.720 -0.873 -15.789 1.00 92.19 90 SER A O 1
ATOM 720 N N . THR A 1 91 ? 3.529 1.196 -15.478 1.00 93.12 91 THR A N 1
ATOM 721 C CA . THR A 1 91 ? 2.259 1.791 -15.026 1.00 93.12 91 THR A CA 1
ATOM 722 C C . THR A 1 91 ? 1.132 1.586 -16.044 1.00 93.12 91 THR A C 1
ATOM 724 O O . THR A 1 91 ? 0.012 1.240 -15.673 1.00 93.12 91 THR A O 1
ATOM 727 N N . SER A 1 92 ? 1.437 1.677 -17.340 1.00 91.50 92 SER A N 1
ATOM 728 C CA . SER A 1 92 ? 0.478 1.418 -18.420 1.00 91.50 92 SER A CA 1
ATOM 729 C C . SER A 1 92 ? 0.060 -0.052 -18.537 1.00 91.50 92 SER A C 1
ATOM 731 O O . SER A 1 92 ? -1.018 -0.330 -19.065 1.00 91.50 92 SER A O 1
ATOM 733 N N . ARG A 1 93 ? 0.893 -1.018 -18.113 1.00 91.44 93 ARG A N 1
ATOM 734 C CA . ARG A 1 93 ? 0.484 -2.434 -18.030 1.00 91.44 93 ARG A CA 1
ATOM 735 C C . ARG A 1 93 ? -0.407 -2.660 -16.815 1.00 91.44 93 ARG A C 1
ATOM 737 O O . ARG A 1 93 ? -1.440 -3.296 -16.974 1.00 91.44 93 ARG A O 1
ATOM 744 N N . LEU A 1 94 ? -0.068 -2.069 -15.667 1.00 92.50 94 LEU A N 1
ATOM 745 C CA . LEU A 1 94 ? -0.890 -2.123 -14.450 1.00 92.50 94 LEU A CA 1
ATOM 746 C C . LEU A 1 94 ? -2.315 -1.586 -14.687 1.00 92.50 94 LEU A C 1
ATOM 748 O O . LEU A 1 94 ? -3.289 -2.212 -14.282 1.00 92.50 94 LEU A O 1
ATOM 752 N N . GLN A 1 95 ? -2.461 -0.480 -15.425 1.00 91.38 95 GLN A N 1
ATOM 753 C CA . GLN A 1 95 ? -3.777 0.069 -15.791 1.00 91.38 95 GLN A CA 1
ATOM 754 C C . GLN A 1 95 ? -4.598 -0.830 -16.720 1.00 91.38 95 GLN A C 1
ATOM 756 O O . GLN A 1 95 ? -5.823 -0.737 -16.739 1.00 91.38 95 GLN A O 1
ATOM 761 N N . ARG A 1 96 ? -3.930 -1.664 -17.520 1.00 90.94 96 ARG A N 1
ATOM 762 C CA . ARG A 1 96 ? -4.551 -2.535 -18.525 1.00 90.94 96 ARG A CA 1
ATOM 763 C C . ARG A 1 96 ? -4.611 -3.996 -18.077 1.00 90.94 96 ARG A C 1
ATOM 765 O O . ARG A 1 96 ? -4.746 -4.868 -18.932 1.00 90.94 96 ARG A O 1
ATOM 772 N N . LEU A 1 97 ? -4.470 -4.271 -16.778 1.00 89.75 97 LEU A N 1
ATOM 773 C CA . LEU A 1 97 ? -4.715 -5.610 -16.245 1.00 89.75 97 LEU A CA 1
ATOM 774 C C . LEU A 1 97 ? -6.156 -6.029 -16.530 1.00 89.75 97 LEU A C 1
ATOM 776 O O . LEU A 1 97 ? -7.096 -5.246 -16.358 1.00 89.75 97 LEU A O 1
ATOM 780 N N . GLN A 1 98 ? -6.313 -7.260 -17.001 1.00 87.81 98 GLN A N 1
ATOM 781 C CA . GLN A 1 98 ? -7.624 -7.856 -17.212 1.00 87.81 98 GLN A CA 1
ATOM 782 C C . GLN A 1 98 ? -8.236 -8.302 -15.880 1.00 87.81 98 GLN A C 1
ATOM 784 O O . GLN A 1 98 ? -7.556 -8.409 -14.866 1.00 87.81 98 GLN A O 1
ATOM 789 N N . LYS A 1 99 ? -9.546 -8.568 -15.862 1.00 85.62 99 LYS A N 1
ATOM 790 C CA . LYS A 1 99 ? -10.252 -8.947 -14.623 1.00 85.62 99 LYS A CA 1
ATOM 791 C C . LYS A 1 99 ? -9.754 -10.266 -14.019 1.00 85.62 99 LYS A C 1
ATOM 793 O O . LYS A 1 99 ? -9.833 -10.428 -12.810 1.00 85.62 99 LYS A O 1
ATOM 798 N N . ASN A 1 100 ? -9.291 -11.184 -14.860 1.00 85.94 100 ASN A N 1
ATOM 799 C CA . ASN A 1 100 ? -8.710 -12.478 -14.498 1.00 85.94 100 ASN A CA 1
ATOM 800 C C . ASN A 1 100 ? -7.194 -12.403 -14.236 1.00 85.94 100 ASN A C 1
ATOM 802 O O . ASN A 1 100 ? -6.591 -13.424 -13.922 1.00 85.94 100 ASN A O 1
ATOM 806 N N . GLU A 1 101 ? -6.573 -11.228 -14.370 1.00 89.75 101 GLU A N 1
ATOM 807 C CA . GLU A 1 101 ? -5.153 -11.023 -14.094 1.00 89.75 101 GLU A CA 1
ATOM 808 C C . GLU A 1 101 ? -4.975 -10.296 -12.756 1.00 89.75 101 GLU A C 1
ATOM 810 O O . GLU A 1 101 ? -5.662 -9.320 -12.454 1.00 89.75 101 GLU A O 1
ATOM 815 N N . THR A 1 102 ? -4.011 -10.730 -11.948 1.00 92.44 102 THR A N 1
ATOM 816 C CA . THR A 1 102 ? -3.636 -10.030 -10.714 1.00 92.44 102 THR A CA 1
ATOM 817 C C . THR A 1 102 ? -2.148 -10.165 -10.450 1.00 92.44 102 THR A C 1
ATOM 819 O O . THR A 1 102 ? -1.519 -11.155 -10.813 1.00 92.44 102 THR A O 1
ATOM 822 N N . ILE A 1 103 ? -1.566 -9.159 -9.806 1.00 93.00 103 ILE A N 1
ATOM 823 C CA . ILE A 1 103 ? -0.165 -9.201 -9.399 1.00 93.00 103 ILE A CA 1
ATOM 824 C C . ILE A 1 103 ? -0.101 -9.545 -7.922 1.00 93.00 103 ILE A C 1
ATOM 826 O O . ILE A 1 103 ? -0.717 -8.886 -7.085 1.00 93.00 103 ILE A O 1
ATOM 830 N N . ILE A 1 104 ? 0.682 -10.565 -7.604 1.00 93.38 104 ILE A N 1
ATOM 831 C CA . ILE A 1 104 ? 0.857 -11.065 -6.251 1.00 93.38 104 ILE A CA 1
ATOM 832 C C . ILE A 1 104 ? 2.283 -10.766 -5.807 1.00 93.38 104 ILE A C 1
ATOM 834 O O . ILE A 1 104 ? 3.256 -11.261 -6.374 1.00 93.38 104 ILE A O 1
ATOM 838 N N . PHE A 1 105 ? 2.387 -9.983 -4.743 1.00 92.56 105 PHE A N 1
ATOM 839 C CA . PHE A 1 105 ? 3.601 -9.799 -3.968 1.00 92.56 105 PHE A CA 1
ATOM 840 C C . PHE A 1 105 ? 3.519 -10.726 -2.761 1.00 92.56 105 PHE A C 1
ATOM 842 O O . PHE A 1 105 ? 2.600 -10.615 -1.944 1.00 92.56 105 PHE A O 1
ATOM 849 N N . HIS A 1 106 ? 4.461 -11.659 -2.661 1.00 90.50 106 HIS A N 1
ATOM 850 C CA . HIS A 1 106 ? 4.481 -12.645 -1.590 1.00 90.50 106 HIS A CA 1
ATOM 851 C C . HIS A 1 106 ? 5.823 -12.632 -0.859 1.00 90.50 106 HIS A C 1
ATOM 853 O O . HIS A 1 106 ? 6.832 -13.142 -1.352 1.00 90.50 106 HIS A O 1
ATOM 859 N N . GLY A 1 107 ? 5.825 -12.080 0.353 1.00 85.56 107 GLY A N 1
ATOM 860 C CA . GLY A 1 107 ? 6.984 -12.034 1.232 1.00 85.56 107 GLY A CA 1
ATOM 861 C C . GLY A 1 107 ? 8.219 -11.438 0.556 1.00 85.56 107 GLY A C 1
ATOM 862 O O . GLY A 1 107 ? 8.221 -10.295 0.120 1.00 85.56 107 GLY A O 1
ATOM 863 N N . ARG A 1 108 ? 9.294 -12.230 0.502 1.00 85.88 108 ARG A N 1
ATOM 864 C CA . ARG A 1 108 ? 10.599 -11.839 -0.063 1.00 85.88 108 ARG A CA 1
ATOM 865 C C . ARG A 1 108 ? 10.808 -12.349 -1.496 1.00 85.88 108 ARG A C 1
ATOM 867 O O . ARG A 1 108 ? 11.943 -12.408 -1.956 1.00 85.88 108 ARG A O 1
ATOM 874 N N . CYS A 1 109 ? 9.746 -12.796 -2.162 1.00 86.38 109 CYS A N 1
ATOM 875 C CA . CYS A 1 109 ? 9.807 -13.314 -3.525 1.00 86.38 109 CYS A CA 1
ATOM 876 C C . CYS A 1 109 ? 9.586 -12.197 -4.550 1.00 86.38 109 CYS A C 1
ATOM 878 O O . CYS A 1 109 ? 8.962 -11.178 -4.252 1.00 86.38 109 CYS A O 1
ATOM 880 N N . CYS A 1 110 ? 10.060 -12.421 -5.775 1.00 85.06 110 CYS A N 1
ATOM 881 C CA . CYS A 1 110 ? 9.721 -11.566 -6.908 1.00 85.06 110 CYS A CA 1
ATOM 882 C C . CYS A 1 110 ? 8.196 -11.533 -7.126 1.00 85.06 110 CYS A C 1
ATOM 884 O O . CYS A 1 110 ? 7.524 -12.537 -6.859 1.00 85.06 110 CYS A O 1
ATOM 886 N N . PRO A 1 111 ? 7.646 -10.408 -7.614 1.00 91.38 111 PRO A N 1
ATOM 887 C CA . PRO A 1 111 ? 6.228 -10.318 -7.935 1.00 91.38 111 PRO A CA 1
ATOM 888 C C . PRO A 1 111 ? 5.856 -11.344 -9.008 1.00 91.38 111 PRO A C 1
ATOM 890 O O . PRO A 1 111 ? 6.588 -11.543 -9.978 1.00 91.38 111 PRO A O 1
ATOM 893 N N . TYR A 1 112 ? 4.697 -11.967 -8.839 1.00 90.06 112 TYR A N 1
ATOM 894 C CA . TYR A 1 112 ? 4.143 -12.931 -9.781 1.00 90.06 112 TYR A CA 1
ATOM 895 C C . TYR A 1 112 ? 2.888 -12.355 -10.437 1.00 90.06 112 TYR A C 1
ATOM 897 O O . TYR A 1 112 ? 2.018 -11.822 -9.747 1.00 90.06 112 TYR A O 1
ATOM 905 N N . LEU A 1 113 ? 2.794 -12.465 -11.764 1.00 90.75 113 LEU A N 1
ATOM 906 C CA . LEU A 1 113 ? 1.555 -12.213 -12.494 1.00 90.75 113 LEU A CA 1
ATOM 907 C C . LEU A 1 113 ? 0.749 -13.512 -12.514 1.00 90.75 113 LEU A C 1
ATOM 909 O O . LEU A 1 113 ? 1.136 -14.473 -13.174 1.00 90.75 113 LEU A O 1
ATOM 913 N N . ALA A 1 114 ? -0.351 -13.529 -11.771 1.00 88.69 114 ALA A N 1
ATOM 914 C CA . ALA A 1 114 ? -1.334 -14.592 -11.833 1.00 88.69 114 ALA A CA 1
ATOM 915 C C . ALA A 1 114 ? -2.305 -14.294 -12.973 1.00 88.69 114 ALA A C 1
ATOM 917 O O . ALA A 1 114 ? -2.981 -13.263 -12.961 1.00 88.69 114 ALA A O 1
ATOM 918 N N . GLU A 1 115 ? -2.354 -15.200 -13.940 1.00 87.88 115 GLU A N 1
ATOM 919 C CA . GLU A 1 115 ? -3.307 -15.191 -15.048 1.00 87.88 115 GLU A CA 1
ATOM 920 C C . GLU A 1 115 ? -4.418 -16.212 -14.765 1.00 87.88 115 GLU A C 1
ATOM 922 O O . GLU A 1 115 ? -4.253 -17.109 -13.934 1.00 87.88 115 GLU A O 1
ATOM 927 N N . ASP A 1 116 ? -5.561 -16.051 -15.433 1.00 82.25 116 ASP A N 1
ATOM 928 C CA . ASP A 1 116 ? -6.708 -16.965 -15.347 1.00 82.25 116 ASP A CA 1
ATOM 929 C C . ASP A 1 116 ? -7.229 -17.218 -13.928 1.00 82.25 116 ASP A C 1
ATOM 931 O O . ASP A 1 116 ? -7.696 -18.308 -13.586 1.00 82.25 116 ASP A O 1
ATOM 935 N N . VAL A 1 117 ? -7.198 -16.180 -13.088 1.00 81.69 117 VAL A N 1
ATOM 936 C CA . VAL A 1 117 ? -7.835 -16.244 -11.776 1.00 81.69 117 VAL A CA 1
ATOM 937 C C . VAL A 1 117 ? -9.349 -16.369 -11.976 1.00 81.69 117 VAL A C 1
ATOM 939 O O . VAL A 1 117 ? -9.954 -15.469 -12.569 1.00 81.69 117 VAL A O 1
ATOM 942 N N . PRO A 1 118 ? -9.979 -17.453 -11.481 1.00 75.00 118 PRO A N 1
ATOM 943 C CA . PRO A 1 118 ? -11.404 -17.682 -11.665 1.00 75.00 118 PRO A CA 1
ATOM 944 C C . PRO A 1 118 ? -12.192 -16.552 -11.012 1.00 75.00 118 PRO A C 1
ATOM 946 O O . PRO A 1 118 ? -12.021 -16.253 -9.823 1.00 75.00 118 PRO A O 1
ATOM 949 N N . LEU A 1 119 ? -13.065 -15.916 -11.789 1.00 74.25 119 LEU A N 1
ATOM 950 C CA . LEU A 1 119 ? -13.920 -14.863 -11.273 1.00 74.25 119 LEU A CA 1
ATOM 951 C C . LEU A 1 119 ? -15.012 -15.489 -10.419 1.00 74.25 119 LEU A C 1
ATOM 953 O O . LEU A 1 119 ? -15.432 -16.620 -10.641 1.00 74.25 119 LEU A O 1
ATOM 957 N N . ILE A 1 120 ? -15.540 -14.731 -9.458 1.00 68.25 120 ILE A N 1
ATOM 958 C CA . ILE A 1 120 ? -16.642 -15.217 -8.616 1.00 68.25 120 ILE A CA 1
ATOM 959 C C . ILE A 1 120 ? -17.870 -15.657 -9.436 1.00 68.25 120 ILE A C 1
ATOM 961 O O . ILE A 1 120 ? -18.635 -16.505 -8.992 1.00 68.25 120 ILE A O 1
ATOM 965 N N . PHE A 1 121 ? -18.021 -15.120 -10.652 1.00 63.53 121 PHE A N 1
ATOM 966 C CA . PHE A 1 121 ? -19.053 -15.504 -11.618 1.00 63.53 121 PHE A CA 1
ATOM 967 C C . PHE A 1 121 ? -18.827 -16.883 -12.255 1.00 63.53 121 PHE A C 1
ATOM 969 O O . PHE A 1 121 ? -19.786 -17.481 -12.732 1.00 63.53 121 PHE A O 1
ATOM 976 N N . ASP A 1 122 ? -17.591 -17.381 -12.246 1.00 65.31 122 ASP A N 1
ATOM 977 C CA . ASP A 1 122 ? -17.214 -18.682 -12.806 1.00 65.31 122 ASP A CA 1
ATOM 978 C C . ASP A 1 122 ? -17.410 -19.812 -11.784 1.00 65.31 122 ASP A C 1
ATOM 980 O O . ASP A 1 122 ? -17.449 -20.992 -12.139 1.00 65.31 122 ASP A O 1
ATOM 984 N N . TYR A 1 123 ? -17.582 -19.464 -10.504 1.00 64.94 123 TYR A N 1
ATOM 985 C CA . TYR A 1 123 ? -17.968 -20.426 -9.483 1.00 64.94 123 TYR A CA 1
ATOM 986 C C . TYR A 1 123 ? -19.473 -20.697 -9.571 1.00 64.94 123 TYR A C 1
ATOM 988 O O . TYR A 1 123 ? -20.271 -19.756 -9.566 1.00 64.94 123 TYR A O 1
ATOM 996 N N . PRO A 1 124 ? -19.907 -21.969 -9.586 1.00 59.06 124 PRO A N 1
ATOM 997 C CA . PRO A 1 124 ? -21.321 -22.295 -9.519 1.00 59.06 124 PRO A CA 1
ATOM 998 C C . PRO A 1 124 ? -21.868 -21.863 -8.154 1.00 59.06 124 PRO A C 1
ATOM 1000 O O . PRO A 1 124 ? -21.727 -22.569 -7.153 1.00 59.06 124 PRO A O 1
ATOM 1003 N N . ILE A 1 125 ? -22.504 -20.691 -8.107 1.00 62.47 125 ILE A N 1
ATOM 1004 C CA . ILE A 1 125 ? -23.223 -20.210 -6.929 1.00 62.47 125 ILE A CA 1
ATOM 1005 C C . ILE A 1 125 ? -24.451 -21.109 -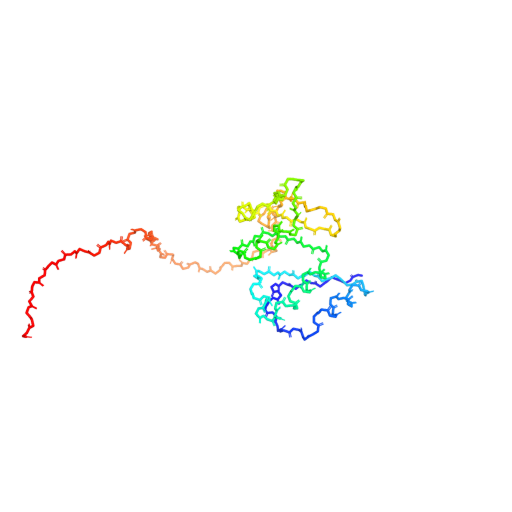6.762 1.00 62.47 125 ILE A C 1
ATOM 1007 O O . ILE A 1 125 ? -25.505 -20.879 -7.353 1.00 62.47 125 ILE A O 1
ATOM 1011 N N . LYS A 1 126 ? -24.331 -22.155 -5.943 1.00 63.16 126 LYS A N 1
ATOM 1012 C CA . LYS A 1 126 ? -25.493 -22.889 -5.434 1.00 63.16 126 LYS A CA 1
ATOM 1013 C C . LYS A 1 126 ? -26.122 -22.060 -4.319 1.00 63.16 126 LYS A C 1
ATOM 1015 O O . LYS A 1 126 ? -25.917 -22.330 -3.139 1.00 63.16 126 LYS A O 1
ATOM 1020 N N . LEU A 1 127 ? -26.844 -21.009 -4.703 1.00 53.97 127 LEU A N 1
ATOM 1021 C CA . LEU A 1 127 ? -27.686 -20.267 -3.774 1.00 53.97 127 LEU A CA 1
ATOM 1022 C C . LEU A 1 127 ? -28.832 -21.193 -3.353 1.00 53.97 127 LEU A C 1
ATOM 1024 O O . LEU A 1 127 ? -29.547 -21.718 -4.207 1.00 53.97 127 LEU A O 1
ATOM 1028 N N . GLY A 1 128 ? -28.972 -21.429 -2.049 1.00 57.91 128 GLY A N 1
ATOM 1029 C CA . GLY A 1 128 ? -30.079 -22.205 -1.500 1.00 57.91 128 GLY A CA 1
ATOM 1030 C C . GLY A 1 128 ? -31.424 -21.653 -1.980 1.00 57.91 128 GLY A C 1
ATOM 1031 O O . GLY A 1 128 ? -31.681 -20.463 -1.844 1.00 57.91 128 GLY A O 1
ATOM 1032 N N . THR A 1 129 ? -32.210 -22.545 -2.580 1.00 57.69 129 THR A N 1
ATOM 1033 C CA . THR A 1 129 ? -33.664 -22.545 -2.809 1.00 57.69 129 THR A CA 1
ATOM 1034 C C . THR A 1 129 ? -34.360 -21.189 -3.022 1.00 57.69 129 THR A C 1
ATOM 1036 O O . THR A 1 129 ? -34.553 -20.414 -2.093 1.00 57.69 129 THR A O 1
ATOM 1039 N N . GLU A 1 130 ? -34.796 -20.971 -4.266 1.00 52.72 130 GLU A N 1
ATOM 1040 C CA . GLU A 1 130 ? -35.775 -19.988 -4.767 1.00 52.72 130 GLU A CA 1
ATOM 1041 C C . GLU A 1 130 ? -36.287 -18.918 -3.779 1.00 52.72 130 GLU A C 1
ATOM 1043 O O . GLU A 1 130 ? -37.246 -19.117 -3.029 1.00 52.72 130 GLU A O 1
ATOM 1048 N N . LEU A 1 131 ? -35.736 -17.704 -3.878 1.00 55.38 131 LEU A N 1
ATOM 1049 C CA . LEU A 1 131 ? -36.454 -16.514 -3.427 1.00 55.38 131 LEU A CA 1
ATOM 1050 C C . LEU A 1 131 ? -37.676 -16.307 -4.333 1.00 55.38 131 LEU A C 1
ATOM 1052 O O . LEU A 1 131 ? -37.528 -16.081 -5.535 1.00 55.38 131 LEU A O 1
ATOM 1056 N N . ARG A 1 132 ? -38.884 -16.350 -3.752 1.00 53.19 132 ARG A N 1
ATOM 1057 C CA . ARG A 1 132 ? -40.137 -15.990 -4.438 1.00 53.19 132 ARG A CA 1
ATOM 1058 C C . ARG A 1 132 ? -39.965 -14.637 -5.133 1.00 53.19 132 ARG A C 1
ATOM 1060 O O . ARG A 1 132 ? -39.729 -13.623 -4.478 1.00 53.19 132 ARG A O 1
ATOM 1067 N N . SER A 1 133 ? -40.092 -14.614 -6.457 1.00 55.94 133 SER A N 1
ATOM 1068 C CA . SER A 1 133 ? -39.980 -13.384 -7.238 1.00 55.94 133 SER A CA 1
ATOM 1069 C C . SER A 1 133 ? -41.129 -12.428 -6.911 1.00 55.94 133 SER A C 1
ATOM 1071 O O . SER A 1 133 ? -42.297 -12.798 -7.038 1.00 55.94 133 SER A O 1
ATOM 1073 N N . ALA A 1 134 ? -40.812 -11.183 -6.553 1.00 57.03 134 ALA A N 1
ATOM 1074 C CA . ALA A 1 134 ? -41.797 -10.105 -6.553 1.00 57.03 134 ALA A CA 1
ATOM 1075 C C . ALA A 1 134 ? -42.294 -9.849 -7.996 1.00 57.03 134 ALA A C 1
ATOM 1077 O O . ALA A 1 134 ? -41.497 -9.949 -8.935 1.00 57.03 134 ALA A O 1
ATOM 1078 N N . PRO A 1 135 ? -43.584 -9.520 -8.206 1.00 55.41 135 PRO A N 1
ATOM 1079 C CA . PRO A 1 135 ? -44.140 -9.316 -9.542 1.00 55.41 135 PRO A CA 1
ATOM 1080 C C . PRO A 1 135 ? -43.405 -8.194 -10.289 1.00 55.41 135 PRO A C 1
ATOM 1082 O O . PRO A 1 135 ? -43.173 -7.106 -9.755 1.00 55.41 135 PRO A O 1
ATOM 1085 N N . GLN A 1 136 ? -43.028 -8.464 -11.541 1.00 54.16 136 GLN A N 1
ATOM 1086 C CA . GLN A 1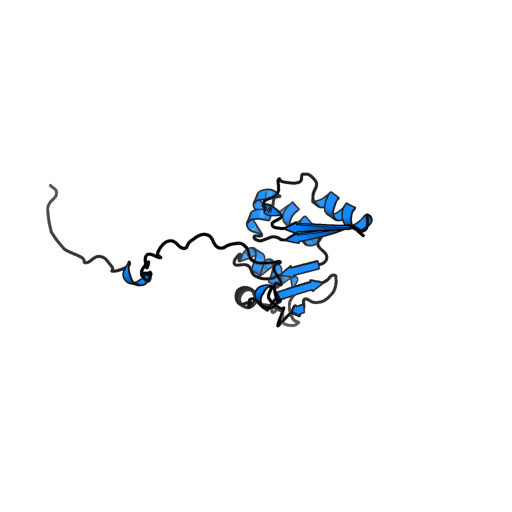 136 ? -42.280 -7.519 -12.367 1.00 54.16 136 GLN A CA 1
ATOM 1087 C C . GLN A 1 136 ? -43.166 -6.331 -12.771 1.00 54.16 136 GLN A C 1
ATOM 1089 O O . GLN A 1 136 ? -44.211 -6.505 -13.395 1.00 54.16 136 GLN A O 1
ATOM 1094 N N . LYS A 1 137 ? -42.729 -5.102 -12.462 1.00 50.69 137 LYS A N 1
ATOM 1095 C CA . LYS A 1 137 ? -43.304 -3.885 -13.060 1.00 50.69 137 LYS A CA 1
ATOM 1096 C C . LYS A 1 137 ? -42.779 -3.710 -14.495 1.00 50.69 137 LYS A C 1
ATOM 1098 O O . LYS A 1 137 ? -41.605 -3.998 -14.740 1.00 50.69 137 LYS A O 1
ATOM 1103 N N . PRO A 1 138 ? -43.600 -3.208 -15.437 1.00 47.03 138 PRO A N 1
ATOM 1104 C CA . PRO A 1 138 ? -43.209 -3.070 -16.838 1.00 47.03 138 PRO A CA 1
ATOM 1105 C C . PRO A 1 138 ? -41.996 -2.142 -16.992 1.00 47.03 138 PRO A C 1
ATOM 1107 O O . PRO A 1 138 ? -41.981 -1.012 -16.494 1.00 47.03 138 PRO A O 1
ATOM 1110 N N . LYS A 1 139 ? -40.960 -2.626 -17.687 1.00 53.16 139 LYS A N 1
ATOM 1111 C CA . LYS A 1 139 ? -39.742 -1.864 -17.994 1.00 53.16 139 LYS A CA 1
ATOM 1112 C C . LYS A 1 139 ? -40.068 -0.756 -19.000 1.00 53.16 139 LYS A C 1
ATOM 1114 O O . LYS A 1 139 ? -40.399 -1.043 -20.144 1.00 53.16 139 LYS A O 1
ATOM 1119 N N . LYS A 1 140 ? -39.914 0.511 -18.602 1.00 55.41 140 LYS A N 1
ATOM 1120 C CA . LYS A 1 140 ? -39.821 1.629 -19.555 1.00 55.41 140 LYS A CA 1
ATOM 1121 C C . LYS A 1 140 ? -38.430 1.623 -20.189 1.00 55.41 140 LYS A C 1
ATOM 1123 O O . LYS A 1 140 ? -37.424 1.700 -19.482 1.00 55.41 140 LYS A O 1
ATOM 1128 N N . GLU A 1 141 ? -38.380 1.534 -21.510 1.00 46.69 141 GLU A N 1
ATOM 1129 C CA . GLU A 1 141 ? -37.148 1.555 -22.293 1.00 46.69 141 GLU A CA 1
ATOM 1130 C C . GLU A 1 141 ? -36.484 2.941 -22.205 1.00 46.69 141 GLU A C 1
ATOM 1132 O O . GLU A 1 141 ? -37.006 3.939 -22.701 1.00 46.69 141 GLU A O 1
ATOM 1137 N N . LYS A 1 142 ? -35.330 3.035 -21.533 1.00 57.66 142 LYS A N 1
ATOM 1138 C CA . LYS A 1 142 ? -34.513 4.256 -21.540 1.00 57.66 142 LYS A CA 1
ATOM 1139 C C . LYS A 1 142 ? -33.536 4.190 -22.713 1.00 57.66 142 LYS A C 1
ATOM 1141 O O . LYS A 1 142 ? -32.525 3.495 -22.633 1.00 57.66 142 LYS A O 1
ATOM 1146 N N . LYS A 1 143 ? -33.805 4.952 -23.778 1.00 47.00 143 LYS A N 1
ATOM 1147 C CA . LYS A 1 143 ? -32.839 5.195 -24.863 1.00 47.00 143 LYS A CA 1
ATOM 1148 C C . LYS A 1 143 ? -31.568 5.841 -24.289 1.00 47.00 143 LYS A C 1
ATOM 1150 O O . LYS A 1 143 ? -31.605 6.975 -23.817 1.00 47.00 143 LYS A O 1
ATOM 1155 N N . ARG A 1 144 ? -30.438 5.128 -24.337 1.00 47.53 144 ARG A N 1
ATOM 1156 C CA . ARG A 1 144 ? -29.102 5.685 -24.064 1.00 47.53 144 ARG A CA 1
ATOM 1157 C C . ARG A 1 144 ? -28.717 6.623 -25.211 1.00 47.53 144 ARG A C 1
ATOM 1159 O O . ARG A 1 144 ? -28.530 6.158 -26.330 1.00 47.53 144 ARG A O 1
ATOM 1166 N N . ARG A 1 145 ? -28.576 7.922 -24.938 1.00 52.25 145 ARG A N 1
ATOM 1167 C CA . ARG A 1 145 ? -27.918 8.863 -25.861 1.00 52.25 145 ARG A CA 1
ATOM 1168 C C . ARG A 1 145 ? -26.402 8.774 -25.666 1.00 52.25 145 ARG A C 1
ATOM 1170 O O . ARG A 1 145 ? -25.947 8.666 -24.526 1.00 52.25 145 ARG A O 1
ATOM 1177 N N . ARG A 1 146 ? -25.624 8.761 -26.754 1.00 43.31 146 ARG A N 1
ATOM 1178 C CA . ARG A 1 146 ? -24.154 8.808 -26.693 1.00 43.31 146 ARG A CA 1
ATOM 1179 C C . ARG A 1 146 ? -23.720 10.258 -26.447 1.00 43.31 146 ARG A C 1
ATOM 1181 O O . ARG A 1 146 ? -24.344 11.184 -26.947 1.00 43.31 146 ARG A O 1
ATOM 1188 N N . ILE A 1 147 ? -22.643 10.451 -25.684 1.00 50.47 147 ILE A N 1
ATOM 1189 C CA . ILE A 1 147 ? -22.135 11.782 -25.286 1.00 50.47 147 ILE A CA 1
ATOM 1190 C C . ILE A 1 147 ? -21.736 12.645 -26.505 1.00 50.47 147 ILE A C 1
ATOM 1192 O O . ILE A 1 147 ? -21.805 13.867 -26.432 1.00 50.47 147 ILE A O 1
ATOM 1196 N N . GLY A 1 148 ? -21.413 12.024 -27.646 1.00 49.81 148 GLY A N 1
ATOM 1197 C CA . GLY A 1 148 ? -21.088 12.724 -28.896 1.00 49.81 148 GLY A CA 1
ATOM 1198 C C . GLY A 1 148 ? -22.242 13.507 -29.538 1.00 49.81 148 GLY A C 1
ATOM 1199 O O . GLY A 1 148 ? -21.971 14.386 -30.344 1.00 49.81 148 GLY A O 1
ATOM 1200 N N . ASP A 1 149 ? -23.499 13.256 -29.152 1.00 52.84 149 ASP A N 1
ATOM 1201 C CA . ASP A 1 149 ? -24.668 13.976 -29.691 1.00 52.84 149 ASP A CA 1
ATOM 1202 C C . ASP A 1 149 ? -25.016 15.248 -28.886 1.00 52.84 149 ASP A C 1
ATOM 1204 O O . ASP A 1 149 ? -25.954 15.965 -29.230 1.00 52.84 149 ASP A O 1
ATOM 1208 N N . VAL A 1 150 ? -24.303 15.518 -27.782 1.00 57.25 150 VAL A N 1
ATOM 1209 C CA . VAL A 1 150 ? -24.570 16.653 -26.870 1.00 57.25 150 VAL A CA 1
ATOM 1210 C C . VAL A 1 150 ? -23.671 17.860 -27.168 1.00 57.25 150 VAL A C 1
ATOM 1212 O O . VAL A 1 150 ? -24.013 18.983 -26.812 1.00 57.25 150 VAL A O 1
ATOM 1215 N N . LEU A 1 151 ? -22.548 17.660 -27.859 1.00 51.09 151 LEU A N 1
ATOM 1216 C CA . LEU A 1 151 ? -21.595 18.720 -28.188 1.00 51.09 151 LEU A CA 1
ATOM 1217 C C . LEU A 1 151 ? -21.651 19.037 -29.686 1.00 51.09 151 LEU A C 1
ATOM 1219 O O . LEU A 1 151 ? -20.786 18.625 -30.454 1.00 51.09 151 LEU A O 1
ATOM 1223 N N . LYS A 1 152 ? -22.672 19.793 -30.102 1.00 45.47 152 LYS A N 1
ATOM 1224 C CA . LYS A 1 152 ? -22.553 20.634 -31.301 1.00 45.47 152 LYS A CA 1
ATOM 1225 C C . LYS A 1 152 ? -21.916 21.962 -30.864 1.00 45.47 152 LYS A C 1
ATOM 1227 O O . LYS A 1 152 ? -22.399 22.536 -29.887 1.00 45.47 152 LYS A O 1
ATOM 1232 N N . PRO A 1 153 ? -20.847 22.449 -31.518 1.00 45.38 153 PRO A N 1
ATOM 1233 C CA . PRO A 1 153 ? -20.334 23.785 -31.235 1.00 45.38 153 PRO A CA 1
ATOM 1234 C C . PRO A 1 153 ? -21.408 24.835 -31.579 1.00 45.38 153 PRO A C 1
ATOM 1236 O O . PRO A 1 153 ? -22.140 24.636 -32.552 1.00 45.38 153 PRO A O 1
ATOM 1239 N N . PRO A 1 154 ? -21.545 25.914 -30.787 1.00 45.16 154 PRO A N 1
ATOM 1240 C CA . PRO A 1 154 ? -22.542 26.947 -31.040 1.00 45.16 154 PRO A CA 1
ATOM 1241 C C . PRO A 1 154 ? -22.269 27.645 -32.378 1.00 45.16 154 PRO A C 1
ATOM 1243 O O . PRO A 1 154 ? -21.137 28.023 -32.681 1.00 45.16 154 PRO A O 1
ATOM 1246 N N . GLU A 1 155 ? -23.323 27.782 -33.179 1.00 44.47 155 GLU A N 1
ATOM 1247 C CA . GLU A 1 155 ? -23.332 28.543 -34.425 1.00 44.47 155 GLU A CA 1
ATOM 1248 C C . GLU A 1 155 ? -23.099 30.029 -34.096 1.00 44.47 155 GLU A C 1
ATOM 1250 O O . GLU A 1 155 ? -23.795 30.601 -33.258 1.00 44.47 155 GLU A O 1
ATOM 1255 N N . LEU A 1 156 ? -22.095 30.650 -34.725 1.00 48.81 156 LEU A N 1
ATOM 1256 C CA . LEU A 1 156 ? -21.902 32.100 -34.689 1.00 48.81 156 LEU A CA 1
ATOM 1257 C C . LEU A 1 156 ? -23.042 32.759 -35.478 1.00 48.81 156 LEU A C 1
ATOM 1259 O O . LEU A 1 156 ? -22.952 32.886 -36.698 1.00 48.81 156 LEU A O 1
ATOM 1263 N N . SER A 1 157 ? -24.108 33.177 -34.795 1.00 38.19 157 SER A N 1
ATOM 1264 C CA . SER A 1 157 ? -25.042 34.167 -35.331 1.00 38.19 157 SER A CA 1
ATOM 1265 C C . SER A 1 157 ? -24.524 35.552 -34.962 1.00 38.19 157 SER A C 1
ATOM 1267 O O . SER A 1 157 ? -24.495 35.919 -33.786 1.00 38.19 157 SER A O 1
ATOM 1269 N N . GLY A 1 158 ? -24.076 36.299 -35.968 1.00 42.62 158 GLY A N 1
ATOM 1270 C CA . GLY A 1 158 ? -23.900 37.732 -35.826 1.00 42.62 158 GLY A CA 1
ATOM 1271 C C . GLY A 1 158 ? -25.250 38.388 -35.567 1.00 42.62 158 GLY A C 1
ATOM 1272 O O . GLY A 1 158 ? -26.241 38.004 -36.175 1.00 42.62 158 GLY A O 1
ATOM 1273 N N . ASP A 1 159 ? -25.256 39.361 -34.672 1.00 36.22 159 ASP A N 1
ATOM 1274 C CA . ASP A 1 159 ? -25.997 40.591 -34.891 1.00 36.22 159 ASP A CA 1
ATOM 1275 C C . ASP A 1 159 ? -25.292 41.708 -34.126 1.00 36.22 159 ASP A C 1
ATOM 1277 O O . ASP A 1 159 ? -24.922 41.589 -32.956 1.00 36.22 159 ASP A O 1
ATOM 1281 N N . THR A 1 160 ? -25.012 42.756 -34.884 1.00 44.03 160 THR A N 1
ATOM 1282 C CA . THR A 1 160 ? -24.638 44.091 -34.441 1.00 44.03 160 THR A CA 1
ATOM 1283 C C . THR A 1 160 ? -25.679 44.619 -33.461 1.00 44.03 160 THR A C 1
ATOM 1285 O O . THR A 1 160 ? -26.863 44.476 -33.733 1.00 44.03 160 THR A O 1
ATOM 1288 N N . ASP A 1 161 ? -25.254 45.257 -32.367 1.00 32.94 161 ASP A N 1
ATOM 1289 C CA . ASP A 1 161 ? -25.664 46.640 -32.096 1.00 32.94 161 ASP A CA 1
ATOM 1290 C C . ASP A 1 161 ? -24.973 47.249 -30.862 1.00 32.94 161 ASP A C 1
ATOM 1292 O O . ASP A 1 161 ? -24.967 46.697 -29.764 1.00 32.94 161 ASP A O 1
ATOM 1296 N N . VAL A 1 162 ? -24.351 48.400 -31.143 1.00 33.59 162 VAL A N 1
ATOM 1297 C CA . VAL A 1 162 ? -24.408 49.687 -30.431 1.00 33.59 162 VAL A CA 1
ATOM 1298 C C . VAL A 1 162 ? -24.302 49.687 -28.901 1.00 33.59 162 VAL A C 1
ATOM 1300 O O . VAL A 1 162 ? -25.216 49.281 -28.191 1.00 33.59 162 VAL A O 1
ATOM 1303 N N . TRP A 1 163 ? -23.237 50.329 -28.415 1.00 34.66 163 TRP A N 1
ATOM 1304 C CA . TRP A 1 163 ? -23.221 51.038 -27.134 1.00 34.66 163 TRP A CA 1
ATOM 1305 C C . TRP A 1 163 ? -22.602 52.424 -27.358 1.00 34.66 163 TRP A C 1
ATOM 1307 O O . TRP A 1 163 ? -21.607 52.525 -28.080 1.00 34.66 163 TRP A O 1
ATOM 1317 N N . ASP A 1 164 ? -23.256 53.443 -26.793 1.00 37.78 164 ASP A N 1
ATOM 1318 C CA . ASP A 1 164 ? -22.868 54.864 -26.762 1.00 37.78 164 ASP A CA 1
ATOM 1319 C C . ASP A 1 164 ? -21.420 55.120 -26.300 1.00 37.78 164 ASP A C 1
ATOM 1321 O O . ASP A 1 164 ? -20.920 54.369 -25.425 1.00 37.78 164 ASP A O 1
#